Protein AF-A0A524DYJ9-F1 (afdb_monomer)

Structure (mmCIF, N/CA/C/O backbone):
data_AF-A0A524DYJ9-F1
#
_entry.id   AF-A0A524DYJ9-F1
#
loop_
_atom_site.group_PDB
_atom_site.id
_atom_site.type_symbol
_atom_site.label_atom_id
_atom_site.label_alt_id
_atom_site.label_comp_id
_atom_site.label_asym_id
_atom_site.label_entity_id
_atom_site.label_seq_id
_atom_site.pdbx_PDB_ins_code
_atom_site.Cartn_x
_atom_site.Cartn_y
_atom_site.Cartn_z
_atom_site.occupancy
_atom_site.B_iso_or_equiv
_atom_site.auth_seq_id
_atom_site.auth_comp_id
_atom_site.auth_asym_id
_atom_site.auth_atom_id
_atom_site.pdbx_PDB_model_num
ATOM 1 N N . MET A 1 1 ? 5.349 26.785 34.009 1.00 36.75 1 MET A N 1
ATOM 2 C CA . MET A 1 1 ? 4.145 27.050 33.193 1.00 36.75 1 MET A CA 1
ATOM 3 C C . MET A 1 1 ? 4.547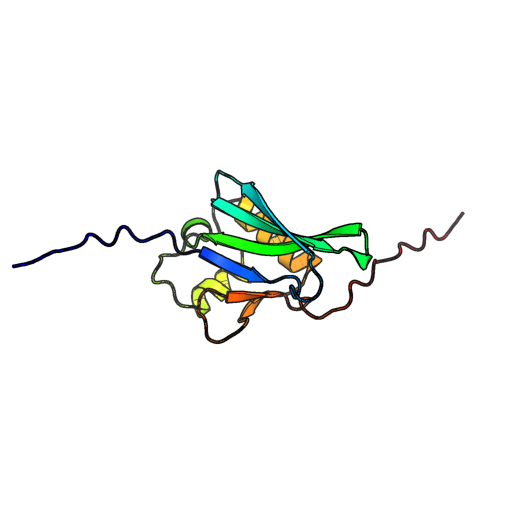 26.738 31.761 1.00 36.75 1 MET A C 1
ATOM 5 O O . MET A 1 1 ? 5.459 27.377 31.281 1.00 36.75 1 MET A O 1
ATOM 9 N N . SER A 1 2 ? 4.257 25.538 31.263 1.00 44.62 2 SER A N 1
ATOM 10 C CA . SER A 1 2 ? 3.029 25.176 30.532 1.00 44.62 2 SER A CA 1
ATOM 11 C C . SER A 1 2 ? 2.967 25.793 29.135 1.00 44.62 2 SER A C 1
ATOM 13 O O . SER A 1 2 ? 2.152 26.674 28.895 1.00 44.62 2 SER A O 1
ATOM 15 N N . GLU A 1 3 ? 3.747 25.250 28.204 1.00 44.62 3 GLU A N 1
ATOM 16 C CA . GLU A 1 3 ? 3.400 25.272 26.783 1.00 44.62 3 GLU A CA 1
ATOM 17 C C . GLU A 1 3 ? 2.832 23.895 26.433 1.00 44.62 3 GLU A C 1
ATOM 19 O O . GLU A 1 3 ? 3.538 22.927 26.162 1.00 44.62 3 GLU A O 1
ATOM 24 N N . LYS A 1 4 ? 1.503 23.787 26.552 1.00 44.25 4 LYS A N 1
ATOM 25 C CA . LYS A 1 4 ? 0.731 22.737 25.891 1.00 44.25 4 LYS A CA 1
ATOM 26 C C . LYS A 1 4 ? 0.713 23.093 24.409 1.00 44.25 4 LYS A C 1
ATOM 28 O O . LYS A 1 4 ? -0.226 23.740 23.948 1.00 44.25 4 LYS A O 1
ATOM 33 N N . GLU A 1 5 ? 1.743 22.684 23.681 1.00 44.53 5 GLU A N 1
ATOM 34 C CA . GLU A 1 5 ? 1.626 22.552 22.236 1.00 44.53 5 GLU A CA 1
ATOM 35 C C . GLU A 1 5 ? 0.526 21.516 21.994 1.00 44.53 5 GLU A C 1
ATOM 37 O O . GLU A 1 5 ? 0.630 20.340 22.358 1.00 44.53 5 GLU A O 1
ATOM 42 N N . LYS A 1 6 ? -0.613 21.999 21.496 1.00 39.53 6 LYS A N 1
ATOM 43 C CA . LYS A 1 6 ? -1.643 21.146 20.925 1.00 39.53 6 LYS A CA 1
ATOM 44 C C . LYS A 1 6 ? -0.938 20.345 19.835 1.00 39.53 6 LYS A C 1
ATOM 46 O O . LYS A 1 6 ? -0.608 20.906 18.799 1.00 39.53 6 LYS A O 1
ATOM 51 N N . ASN A 1 7 ? -0.695 19.060 20.092 1.00 40.31 7 ASN A N 1
ATOM 52 C CA . ASN A 1 7 ? -0.431 18.079 19.050 1.00 40.31 7 ASN A CA 1
ATOM 53 C C . ASN A 1 7 ? -1.668 18.080 18.139 1.00 40.31 7 ASN A C 1
ATOM 55 O O . ASN A 1 7 ? -2.604 17.311 18.353 1.00 40.31 7 ASN A O 1
ATOM 59 N N . GLU A 1 8 ? -1.723 19.003 17.178 1.00 43.78 8 GLU A N 1
ATOM 60 C CA . GLU A 1 8 ? -2.457 18.783 15.941 1.00 43.78 8 GLU A CA 1
ATOM 61 C C . GLU A 1 8 ? -1.805 17.548 15.347 1.00 43.78 8 GLU A C 1
ATOM 63 O O . GLU A 1 8 ? -0.689 17.605 14.840 1.00 43.78 8 GLU A O 1
ATOM 68 N N . ALA A 1 9 ? -2.438 16.402 15.584 1.00 49.88 9 ALA A N 1
ATOM 69 C CA . ALA A 1 9 ? -1.940 15.123 15.142 1.00 49.88 9 ALA A CA 1
ATOM 70 C C . ALA A 1 9 ? -1.784 15.200 13.624 1.00 49.88 9 ALA A C 1
ATOM 72 O O . ALA A 1 9 ? -2.769 15.251 12.880 1.00 49.88 9 ALA A O 1
ATOM 73 N N . GLU A 1 10 ? -0.536 15.329 13.172 1.00 54.88 10 GLU A N 1
ATOM 74 C CA . GLU A 1 10 ? -0.234 15.276 11.756 1.00 54.88 10 GLU A CA 1
ATOM 75 C C . GLU A 1 10 ? -0.822 13.966 11.236 1.00 54.88 10 GLU A C 1
ATOM 77 O O . GLU A 1 10 ? -0.538 12.914 11.817 1.00 54.88 10 GLU A O 1
ATOM 82 N N . PRO A 1 11 ? -1.660 14.004 10.185 1.00 62.62 11 PRO A N 1
ATOM 83 C CA . PRO A 1 11 ? -2.396 12.832 9.756 1.00 62.62 11 PRO A CA 1
ATOM 84 C C . PRO A 1 11 ? -1.412 11.703 9.498 1.00 62.62 11 PRO A C 1
ATOM 86 O O . PRO A 1 11 ? -0.564 11.780 8.610 1.00 62.62 11 PRO A O 1
ATOM 89 N N . THR A 1 12 ? -1.501 10.652 10.305 1.00 75.12 12 THR A N 1
ATOM 90 C CA . THR A 1 12 ? -0.522 9.576 10.227 1.00 75.12 12 THR A CA 1
ATOM 91 C C . THR A 1 12 ? -0.708 8.817 8.906 1.00 75.12 12 THR A C 1
ATOM 93 O O . THR A 1 12 ? -1.766 8.231 8.651 1.00 75.12 12 THR A O 1
ATOM 96 N N . TYR A 1 13 ? 0.316 8.815 8.044 1.00 80.69 13 TYR A N 1
ATOM 97 C CA . TYR A 1 13 ? 0.283 8.132 6.746 1.00 80.69 13 TYR A CA 1
ATOM 98 C C . TYR A 1 13 ? 0.985 6.780 6.794 1.00 80.69 13 TYR A C 1
ATOM 100 O O . TYR A 1 13 ? 2.134 6.656 7.210 1.00 80.69 13 TYR A O 1
ATOM 108 N N . ILE A 1 14 ? 0.316 5.767 6.260 1.00 84.62 14 ILE A N 1
ATOM 109 C CA . ILE A 1 14 ? 0.883 4.451 6.005 1.00 84.62 14 ILE A CA 1
ATOM 110 C C . ILE A 1 14 ? 1.451 4.421 4.593 1.00 84.62 14 ILE A C 1
ATOM 112 O O . ILE A 1 14 ? 0.753 4.741 3.632 1.00 84.62 14 ILE A O 1
ATOM 116 N N . THR A 1 15 ? 2.694 3.970 4.454 1.00 85.69 15 THR A N 1
ATOM 117 C CA . THR A 1 15 ? 3.353 3.813 3.158 1.00 85.69 15 THR A CA 1
ATOM 118 C C . THR A 1 15 ? 3.442 2.341 2.774 1.00 85.69 15 THR A C 1
ATOM 120 O O . THR A 1 15 ? 4.116 1.546 3.427 1.00 85.69 15 THR A O 1
ATOM 123 N N . ILE A 1 16 ? 2.796 1.980 1.667 1.00 85.19 16 ILE A N 1
ATOM 124 C CA . ILE A 1 16 ? 2.832 0.642 1.077 1.00 85.19 16 ILE A CA 1
ATOM 125 C C . ILE A 1 16 ? 3.774 0.663 -0.123 1.00 85.19 16 ILE A C 1
ATOM 127 O O . ILE A 1 16 ? 3.458 1.227 -1.169 1.00 85.19 16 ILE A O 1
ATOM 131 N N . PHE A 1 17 ? 4.931 0.028 0.015 1.00 82.31 17 PHE A N 1
ATOM 132 C CA . PHE A 1 17 ? 5.945 -0.107 -1.020 1.00 82.31 17 PHE A CA 1
ATOM 133 C C . PHE A 1 17 ? 5.623 -1.261 -1.979 1.00 82.31 17 PHE A C 1
ATOM 135 O O . PHE A 1 17 ? 5.354 -2.397 -1.580 1.00 82.31 17 PHE A O 1
ATOM 142 N N . ILE A 1 18 ? 5.696 -0.968 -3.272 1.00 76.31 18 ILE A N 1
ATOM 143 C CA . ILE A 1 18 ? 5.394 -1.899 -4.363 1.00 76.31 18 ILE A CA 1
ATOM 144 C C . ILE A 1 18 ? 6.637 -2.234 -5.167 1.00 76.31 18 ILE A C 1
ATOM 146 O O . ILE A 1 18 ? 6.839 -3.395 -5.502 1.00 76.31 18 ILE A O 1
ATOM 150 N N . HIS A 1 19 ? 7.489 -1.251 -5.445 1.00 70.62 19 HIS A N 1
ATOM 151 C CA . HIS A 1 19 ? 8.724 -1.467 -6.191 1.00 70.62 19 HIS A CA 1
ATOM 152 C C . HIS A 1 19 ? 9.920 -0.861 -5.465 1.00 70.62 19 HIS A C 1
ATOM 154 O O . HIS A 1 19 ? 9.818 0.185 -4.823 1.00 70.62 19 HIS A O 1
ATOM 160 N N . GLU A 1 20 ? 11.065 -1.538 -5.561 1.00 65.31 20 GLU A N 1
ATOM 161 C CA . GLU A 1 20 ? 12.315 -1.053 -4.986 1.00 65.31 20 GLU A CA 1
ATOM 162 C C . GLU A 1 20 ? 12.796 0.169 -5.798 1.00 65.31 20 GLU A C 1
ATOM 164 O O . GLU A 1 20 ? 12.899 0.083 -7.025 1.00 65.31 20 GLU A O 1
ATOM 169 N N . PRO A 1 21 ? 13.104 1.315 -5.163 1.00 58.78 21 PRO A N 1
ATOM 170 C CA . PRO A 1 21 ? 13.396 2.567 -5.870 1.00 58.78 21 PRO A CA 1
ATOM 171 C C . PRO A 1 21 ? 14.747 2.590 -6.608 1.00 58.78 21 PRO A C 1
ATOM 173 O O . PRO A 1 21 ? 15.084 3.590 -7.235 1.00 58.78 21 PRO A O 1
ATOM 176 N N . LYS A 1 22 ? 15.521 1.495 -6.577 1.00 55.91 22 LYS A N 1
ATOM 177 C CA . LYS A 1 22 ? 16.931 1.422 -7.004 1.00 55.91 22 LYS A CA 1
AT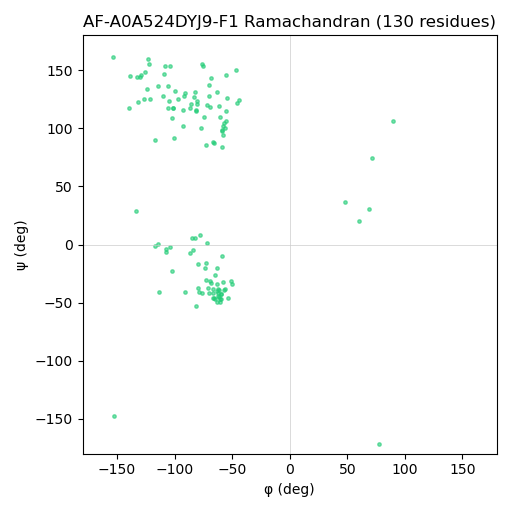OM 178 C C . LYS A 1 22 ? 17.240 1.802 -8.463 1.00 55.91 22 LYS A C 1
ATOM 180 O O . LYS A 1 22 ? 18.416 1.905 -8.789 1.00 55.91 22 LYS A O 1
ATOM 185 N N . GLN A 1 23 ? 16.256 1.981 -9.347 1.00 56.00 23 GLN A N 1
ATOM 186 C CA . GLN A 1 23 ? 16.489 2.290 -10.774 1.00 56.00 23 GLN A CA 1
ATOM 187 C C . GLN A 1 23 ? 15.619 3.437 -11.314 1.00 56.00 23 GLN A C 1
ATOM 189 O O . GLN A 1 23 ? 15.271 3.467 -12.496 1.00 56.00 23 GLN A O 1
ATOM 194 N N . MET A 1 24 ? 15.235 4.384 -10.456 1.00 62.41 24 MET A N 1
ATOM 195 C CA . MET A 1 24 ? 14.328 5.473 -10.832 1.00 62.41 24 MET A CA 1
ATOM 196 C C . MET A 1 24 ? 15.105 6.777 -10.968 1.00 62.41 24 MET A C 1
ATOM 198 O O . MET A 1 24 ? 15.975 7.072 -10.157 1.00 62.41 24 MET A O 1
ATOM 202 N N . SER A 1 25 ? 14.818 7.546 -12.013 1.00 61.75 25 SER A N 1
ATOM 203 C CA . SER A 1 25 ? 15.488 8.838 -12.232 1.00 61.75 25 SER A CA 1
ATOM 204 C C . SER A 1 25 ? 14.658 10.042 -11.844 1.00 61.75 25 SER A C 1
ATOM 206 O O . SER A 1 25 ? 15.218 11.092 -11.566 1.00 61.75 25 SER A O 1
ATOM 208 N N . GLU A 1 26 ? 13.340 9.885 -11.816 1.00 75.19 26 GLU A N 1
ATOM 209 C CA . GLU A 1 26 ? 12.406 10.929 -11.419 1.00 75.19 26 GLU A CA 1
ATOM 210 C C . GLU A 1 26 ? 11.318 10.296 -10.565 1.00 75.19 26 GLU A C 1
ATOM 212 O O . GLU A 1 26 ? 10.924 9.155 -10.815 1.00 75.19 26 GLU A O 1
ATOM 217 N N . THR A 1 27 ? 10.826 11.033 -9.572 1.00 73.69 27 THR A N 1
ATOM 218 C CA . THR A 1 27 ? 9.712 10.610 -8.719 1.00 73.69 27 THR A CA 1
ATOM 219 C C . THR A 1 27 ? 8.619 11.665 -8.781 1.00 73.69 27 THR A C 1
ATOM 221 O O . THR A 1 27 ? 8.892 12.857 -8.692 1.00 73.69 27 THR A O 1
ATOM 224 N N . LYS A 1 28 ? 7.371 11.231 -8.950 1.00 78.25 28 LYS A N 1
ATOM 225 C CA . LYS A 1 28 ? 6.191 12.086 -9.030 1.00 78.25 28 LYS A CA 1
ATOM 226 C C . LYS A 1 28 ? 5.093 11.569 -8.113 1.00 78.25 28 LYS A C 1
ATOM 228 O O . LYS A 1 28 ? 4.586 10.455 -8.289 1.00 78.25 28 LYS A O 1
ATOM 233 N N . ASN A 1 29 ? 4.657 12.428 -7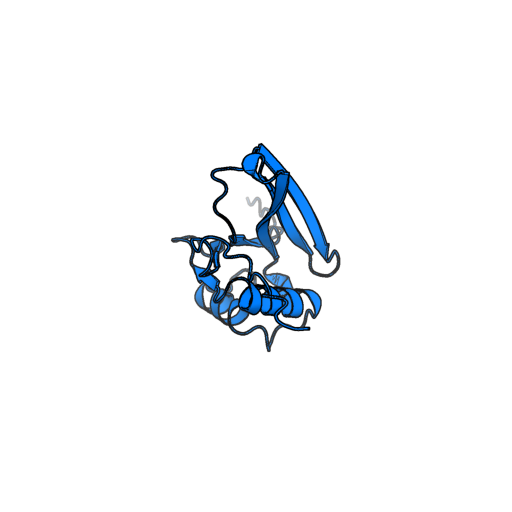.203 1.00 76.69 29 ASN A N 1
ATOM 234 C CA . ASN A 1 29 ? 3.509 12.176 -6.343 1.00 76.69 29 ASN A CA 1
ATOM 235 C C . ASN A 1 29 ? 2.233 12.541 -7.103 1.00 76.69 29 ASN A C 1
ATOM 237 O O . ASN A 1 29 ? 2.112 13.631 -7.654 1.00 76.69 29 ASN A O 1
ATOM 241 N N . ASN A 1 30 ? 1.287 11.611 -7.178 1.00 76.12 30 ASN A N 1
ATOM 242 C CA . ASN A 1 30 ? -0.014 11.833 -7.794 1.00 76.12 30 ASN A CA 1
ATOM 243 C C . ASN A 1 30 ? -1.101 11.568 -6.763 1.00 76.12 30 ASN A C 1
ATOM 245 O O . ASN A 1 30 ? -1.166 10.475 -6.207 1.00 76.12 30 ASN A O 1
ATOM 249 N N . ILE A 1 31 ? -1.981 12.537 -6.550 1.00 73.81 31 ILE A N 1
ATOM 250 C CA . ILE A 1 31 ? -3.158 12.347 -5.704 1.00 73.81 31 ILE A CA 1
ATOM 251 C C . ILE A 1 31 ? -4.130 11.445 -6.470 1.00 73.81 31 ILE A C 1
ATOM 253 O O . ILE A 1 31 ? -4.524 11.770 -7.588 1.00 73.81 31 ILE A O 1
ATOM 257 N N . VAL A 1 32 ? -4.462 10.284 -5.900 1.00 71.00 32 VAL A N 1
ATOM 258 C CA . VAL A 1 32 ? -5.379 9.310 -6.520 1.00 71.00 32 VAL A CA 1
ATOM 259 C C . VAL A 1 32 ? -6.809 9.576 -6.092 1.00 71.00 32 VAL A C 1
ATOM 261 O O . VAL A 1 32 ? -7.711 9.512 -6.917 1.00 71.00 32 VAL A O 1
ATOM 264 N N . SER A 1 33 ? -7.007 9.900 -4.816 1.00 68.69 33 SER A N 1
ATOM 265 C CA . SER A 1 33 ? -8.307 10.297 -4.289 1.00 68.69 33 SER A CA 1
ATOM 266 C C . SER A 1 33 ? -8.118 11.451 -3.319 1.00 68.69 33 SER A C 1
ATOM 268 O O . SER A 1 33 ? -7.449 11.294 -2.296 1.00 68.69 33 SER A O 1
ATOM 270 N N . ARG A 1 34 ? -8.708 12.610 -3.641 1.00 64.31 34 ARG A N 1
ATOM 271 C CA . ARG A 1 34 ? -8.786 13.747 -2.710 1.00 64.31 34 ARG A CA 1
ATOM 272 C C . ARG A 1 34 ? -9.676 13.416 -1.513 1.00 64.31 34 ARG A C 1
ATOM 274 O O . ARG A 1 34 ? -9.316 13.764 -0.399 1.00 64.31 34 ARG A O 1
ATOM 281 N N . SER A 1 35 ? -10.770 12.690 -1.739 1.00 66.44 35 SER A N 1
ATOM 282 C CA . SER A 1 35 ? -11.742 12.294 -0.709 1.00 66.44 35 SER A CA 1
ATOM 283 C C . SER A 1 35 ? -11.159 11.343 0.339 1.00 66.44 35 SER A C 1
ATOM 285 O O . SER A 1 35 ? -11.631 11.299 1.468 1.00 66.44 35 SER A O 1
ATOM 287 N N . SER A 1 36 ? -10.134 10.575 -0.033 1.00 65.50 36 SER A N 1
ATOM 288 C CA . SER A 1 36 ? -9.512 9.557 0.826 1.00 65.50 36 SER A CA 1
ATOM 289 C C . SER A 1 36 ? -8.068 9.900 1.195 1.00 65.50 36 SER A C 1
ATOM 291 O O . SER A 1 36 ? -7.404 9.105 1.858 1.00 65.50 36 SER A O 1
ATOM 293 N N . GLY A 1 37 ? -7.549 11.042 0.731 1.00 73.06 37 GLY A N 1
ATOM 294 C CA . GLY A 1 37 ? -6.167 11.473 0.965 1.00 73.06 37 GLY A CA 1
ATOM 295 C C . GLY A 1 37 ? -5.101 10.510 0.429 1.00 73.06 37 GLY A C 1
ATOM 296 O O . GLY A 1 37 ? -3.966 10.532 0.895 1.00 73.06 37 GLY A O 1
ATOM 297 N N . ILE A 1 38 ? -5.446 9.633 -0.521 1.00 81.25 38 ILE A N 1
ATOM 298 C CA . ILE A 1 38 ? -4.525 8.607 -1.025 1.00 81.25 38 ILE A CA 1
ATOM 299 C C . ILE A 1 38 ? -3.582 9.233 -2.045 1.00 81.25 38 ILE A C 1
ATOM 301 O O . ILE A 1 38 ? -4.012 9.737 -3.091 1.00 81.25 38 ILE A O 1
ATOM 305 N N . VAL A 1 39 ? -2.284 9.109 -1.787 1.00 82.62 39 VAL A N 1
ATOM 306 C CA . VAL A 1 39 ? -1.223 9.581 -2.675 1.00 82.62 39 VAL A CA 1
ATOM 307 C C . VAL A 1 39 ? -0.501 8.386 -3.281 1.00 82.62 39 VAL A C 1
ATOM 309 O O . VAL A 1 39 ? -0.044 7.483 -2.591 1.00 82.62 39 VAL A O 1
ATOM 312 N N . ARG A 1 40 ? -0.376 8.370 -4.604 1.00 84.62 40 ARG A N 1
ATOM 313 C CA . ARG A 1 40 ? 0.413 7.390 -5.350 1.00 84.62 40 ARG A CA 1
ATOM 314 C C . ARG A 1 40 ? 1.734 8.007 -5.751 1.00 84.62 40 ARG A C 1
ATOM 316 O O . ARG A 1 40 ? 1.777 8.921 -6.576 1.00 84.62 40 ARG A O 1
ATOM 323 N N . VAL A 1 41 ? 2.809 7.439 -5.242 1.00 82.44 41 VAL A N 1
ATOM 324 C CA . VAL A 1 41 ? 4.169 7.783 -5.630 1.00 82.44 41 VAL A CA 1
ATOM 325 C C . VAL A 1 41 ? 4.531 6.947 -6.850 1.00 82.44 41 VAL A C 1
ATOM 327 O O . VAL A 1 41 ? 4.541 5.713 -6.812 1.00 82.44 41 VAL A O 1
ATOM 330 N N . ARG A 1 42 ? 4.794 7.611 -7.973 1.00 80.88 42 ARG A N 1
ATOM 331 C CA . ARG A 1 42 ? 5.299 6.974 -9.192 1.00 80.88 42 ARG A CA 1
ATOM 332 C C . ARG A 1 42 ? 6.742 7.375 -9.401 1.00 80.88 42 ARG A C 1
ATOM 334 O O . ARG A 1 42 ? 7.094 8.507 -9.104 1.00 80.88 42 ARG A O 1
ATOM 341 N N . GLY A 1 43 ? 7.551 6.491 -9.957 1.00 80.75 43 GLY A N 1
ATOM 342 C CA . GLY A 1 43 ? 8.870 6.861 -10.435 1.00 80.75 43 GLY A CA 1
ATOM 343 C C . GLY A 1 43 ? 9.068 6.460 -11.888 1.00 80.75 43 GLY A C 1
ATOM 344 O O . GLY A 1 43 ? 8.474 5.496 -12.381 1.00 80.75 43 GLY A O 1
ATOM 345 N N . PHE A 1 44 ? 9.862 7.255 -12.591 1.00 78.75 44 PHE A N 1
ATOM 346 C CA . PHE A 1 44 ? 10.181 7.032 -13.988 1.00 78.75 44 PHE A CA 1
ATOM 347 C C . PHE A 1 44 ? 11.359 6.068 -14.112 1.00 78.75 44 PHE A C 1
ATOM 349 O O . PHE A 1 44 ? 12.465 6.332 -13.623 1.00 78.75 44 PHE A O 1
ATOM 356 N N . HIS A 1 45 ? 11.115 4.950 -14.792 1.00 73.12 45 HIS A N 1
ATOM 357 C CA . HIS A 1 45 ? 12.114 3.927 -15.047 1.00 73.12 45 HIS A CA 1
ATOM 358 C C . HIS A 1 45 ? 12.797 4.197 -16.391 1.00 73.12 45 HIS A C 1
ATOM 360 O O . HIS A 1 45 ? 12.246 3.883 -17.447 1.00 73.12 45 HIS A O 1
ATOM 366 N N . LYS A 1 46 ? 14.014 4.762 -16.371 1.00 70.25 46 LYS A N 1
ATOM 367 C CA . LYS A 1 46 ? 14.740 5.150 -17.600 1.00 70.25 46 LYS A CA 1
ATOM 368 C C . LYS A 1 46 ? 14.939 3.991 -18.576 1.00 70.25 46 LYS A C 1
ATOM 370 O O . LYS A 1 46 ? 14.831 4.188 -19.782 1.00 70.25 46 LYS A O 1
ATOM 375 N N . LYS A 1 47 ? 15.204 2.787 -18.061 1.00 71.12 47 LYS A N 1
ATOM 376 C CA . LYS A 1 47 ? 15.496 1.603 -18.883 1.00 71.12 47 LYS A CA 1
ATOM 377 C C . LYS A 1 47 ? 14.281 1.107 -19.672 1.00 71.12 47 LYS A C 1
ATOM 379 O O . LYS A 1 47 ? 14.444 0.619 -20.781 1.00 71.12 47 LYS A O 1
ATOM 384 N N . GLU A 1 48 ? 13.082 1.248 -19.112 1.00 70.50 48 GLU A N 1
ATOM 385 C CA . GLU A 1 48 ? 11.827 0.808 -19.749 1.00 70.50 48 GLU A CA 1
ATOM 386 C C . GLU A 1 48 ? 11.017 1.981 -20.324 1.00 70.50 48 GLU A C 1
ATOM 388 O O . GLU A 1 48 ? 9.973 1.769 -20.931 1.00 70.50 48 GLU A O 1
ATOM 393 N N . LYS A 1 49 ? 11.498 3.223 -20.146 1.00 74.12 49 LYS A N 1
ATOM 394 C CA . LYS A 1 49 ? 10.812 4.475 -20.512 1.00 74.12 49 LYS A CA 1
ATOM 395 C C . LYS A 1 49 ? 9.354 4.520 -20.030 1.00 74.12 49 LYS A C 1
ATOM 397 O O . LYS A 1 49 ? 8.479 5.058 -20.703 1.00 74.12 49 LYS A O 1
ATOM 402 N N . SER A 1 50 ? 9.088 3.962 -18.851 1.00 75.00 50 SER A N 1
ATOM 403 C CA . SER A 1 50 ? 7.738 3.803 -18.310 1.00 75.00 50 SER A CA 1
ATOM 404 C C . SER A 1 50 ? 7.627 4.336 -16.884 1.00 75.00 50 SER A C 1
ATOM 406 O O . SER A 1 50 ? 8.554 4.212 -16.080 1.00 75.00 50 SER A O 1
ATOM 408 N N . TRP A 1 51 ? 6.459 4.884 -16.544 1.00 76.31 51 TRP A N 1
ATOM 409 C CA . TRP A 1 51 ? 6.129 5.291 -15.178 1.00 76.31 51 TRP A CA 1
ATOM 410 C C . TRP A 1 51 ? 5.670 4.086 -14.360 1.00 76.31 51 TRP A C 1
ATOM 412 O O . TRP A 1 51 ? 4.610 3.515 -14.617 1.00 76.31 51 TRP A O 1
ATOM 422 N N . LEU A 1 52 ? 6.447 3.733 -13.342 1.00 75.06 52 LEU A N 1
ATOM 423 C CA . LEU A 1 52 ? 6.148 2.642 -12.423 1.00 75.06 52 LEU A CA 1
ATOM 4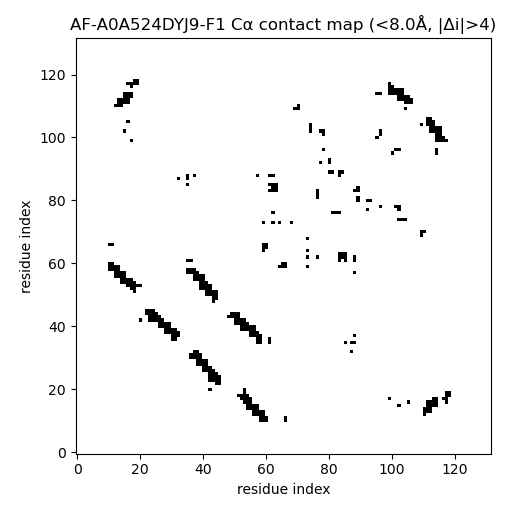24 C C . LEU A 1 52 ? 5.642 3.188 -11.094 1.00 75.06 52 LEU A C 1
ATOM 426 O O . LEU A 1 52 ? 5.930 4.317 -10.710 1.00 75.06 52 LEU A O 1
ATOM 430 N N . THR A 1 53 ? 4.850 2.394 -10.379 1.00 80.62 53 THR A N 1
ATOM 431 C CA . THR A 1 53 ? 4.336 2.800 -9.063 1.00 80.62 53 THR A CA 1
ATOM 432 C C . THR A 1 53 ? 5.249 2.306 -7.969 1.00 80.62 53 THR A C 1
ATOM 434 O O . THR A 1 53 ? 5.398 1.106 -7.790 1.00 80.62 53 THR A O 1
ATOM 437 N N . LEU A 1 54 ? 5.859 3.238 -7.252 1.00 80.06 54 LEU A N 1
ATOM 438 C CA . LEU A 1 54 ? 6.814 2.938 -6.197 1.00 80.06 54 LEU A CA 1
ATOM 439 C C . LEU A 1 54 ? 6.106 2.579 -4.905 1.00 80.06 54 LEU A C 1
ATOM 441 O O . LEU A 1 54 ? 6.366 1.524 -4.326 1.00 80.06 54 LEU A O 1
ATOM 445 N N . SER A 1 55 ? 5.199 3.446 -4.475 1.00 83.50 55 SER A N 1
ATOM 446 C CA . SER A 1 55 ? 4.464 3.277 -3.234 1.00 83.50 55 SER A CA 1
ATOM 447 C C . SER A 1 55 ? 3.117 3.985 -3.278 1.00 83.50 55 SER A C 1
ATOM 449 O O . SER A 1 55 ? 2.869 4.864 -4.108 1.00 83.50 55 SER A O 1
ATOM 451 N N . TYR A 1 56 ? 2.235 3.581 -2.373 1.00 85.06 56 TYR A N 1
ATOM 452 C CA . TYR A 1 56 ? 1.026 4.321 -2.040 1.00 85.06 56 TYR A CA 1
ATOM 453 C C . TYR A 1 56 ? 1.123 4.797 -0.600 1.00 85.06 56 TYR A C 1
ATOM 455 O O . TYR A 1 56 ? 1.518 4.031 0.273 1.00 85.06 56 TYR A O 1
ATOM 463 N N . MET A 1 57 ? 0.749 6.047 -0.370 1.00 85.06 57 MET A N 1
ATOM 464 C CA . MET A 1 57 ? 0.570 6.624 0.951 1.00 85.06 57 MET A CA 1
ATOM 465 C C . MET A 1 57 ? -0.927 6.725 1.213 1.00 85.06 57 MET A C 1
ATOM 467 O O . MET A 1 57 ? -1.667 7.305 0.413 1.00 85.06 57 MET A O 1
ATOM 471 N N . ILE A 1 58 ? -1.374 6.113 2.302 1.00 85.56 58 ILE A N 1
ATOM 472 C CA . ILE A 1 58 ? -2.778 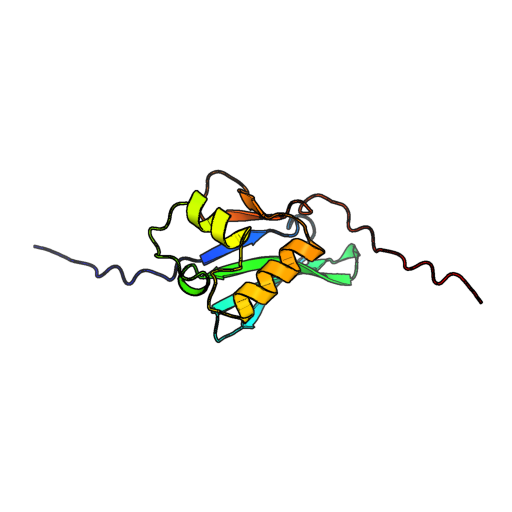6.041 2.698 1.00 85.56 58 ILE A CA 1
ATOM 473 C C . ILE A 1 58 ? -2.873 6.563 4.132 1.00 85.56 58 ILE A C 1
ATOM 475 O O . ILE A 1 58 ? -2.162 6.046 4.993 1.00 85.56 58 ILE A O 1
ATOM 479 N N . PRO A 1 59 ? -3.720 7.561 4.423 1.00 84.31 59 PRO A N 1
ATOM 480 C CA . PRO A 1 59 ? -3.892 8.034 5.791 1.00 84.31 59 PRO A CA 1
ATOM 481 C C . PRO A 1 59 ? -4.591 6.973 6.650 1.00 84.31 59 PRO A C 1
ATOM 483 O O . PRO A 1 59 ? -5.508 6.293 6.181 1.00 84.31 59 PRO A O 1
ATOM 486 N N . ILE A 1 60 ? -4.193 6.855 7.920 1.00 82.44 60 ILE A N 1
ATOM 487 C CA . ILE A 1 60 ? -4.797 5.915 8.882 1.00 82.44 60 ILE A CA 1
ATOM 488 C C . ILE A 1 60 ? -6.306 6.154 9.016 1.00 82.44 60 ILE A C 1
ATOM 490 O O . ILE A 1 60 ? -7.087 5.200 9.021 1.00 82.44 60 ILE A O 1
ATOM 494 N N . SER A 1 61 ? -6.737 7.416 9.004 1.00 80.56 61 SER A N 1
ATOM 495 C CA . SER A 1 61 ? -8.153 7.791 9.069 1.00 80.56 61 SER A CA 1
ATOM 496 C C . SER A 1 61 ? -8.977 7.184 7.927 1.00 80.56 61 SER A C 1
ATOM 498 O O . SER A 1 61 ? -10.133 6.812 8.119 1.00 80.56 61 SER A O 1
ATOM 500 N N . SER A 1 62 ? -8.378 6.990 6.745 1.00 80.81 62 SER A N 1
ATOM 501 C CA . SER A 1 62 ? -9.049 6.365 5.596 1.00 80.81 62 SER A CA 1
ATOM 502 C C . SER A 1 62 ? -9.266 4.860 5.747 1.00 80.81 62 SER A C 1
ATOM 504 O O . SER A 1 62 ? -10.068 4.290 5.005 1.00 80.81 62 SER A O 1
ATOM 506 N N . LEU A 1 63 ? -8.576 4.215 6.691 1.00 78.62 63 LEU A N 1
ATOM 507 C CA . LEU A 1 63 ? -8.801 2.819 7.077 1.00 78.62 63 LEU A CA 1
ATOM 508 C C . LEU A 1 63 ? -9.894 2.686 8.151 1.00 78.62 63 LEU A C 1
ATOM 510 O O . LEU A 1 63 ? -10.299 1.565 8.464 1.00 78.62 63 LEU A O 1
ATOM 514 N N . GLY A 1 64 ? -10.381 3.807 8.698 1.00 77.69 64 GLY A N 1
ATOM 515 C CA . GLY A 1 64 ? -11.298 3.820 9.837 1.00 77.69 64 GLY A CA 1
ATOM 516 C C . GLY A 1 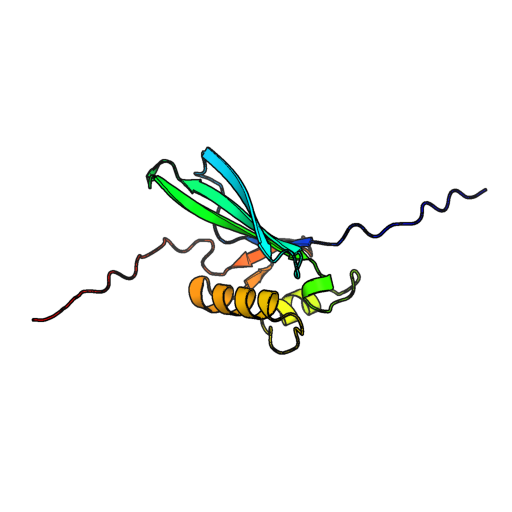64 ? -10.634 3.349 11.133 1.00 77.69 64 GLY A C 1
ATOM 517 O O . GLY A 1 64 ? -11.289 2.714 11.955 1.00 77.69 64 GLY A O 1
ATOM 518 N N . LEU A 1 65 ? -9.328 3.588 11.271 1.00 81.56 65 LEU A N 1
ATOM 519 C CA . LEU A 1 65 ? -8.549 3.298 12.471 1.00 81.56 65 LEU A CA 1
ATOM 520 C C . LEU A 1 65 ? -8.178 4.603 13.181 1.00 81.56 65 LEU A C 1
ATOM 522 O O . LEU A 1 65 ? -8.064 5.650 12.545 1.00 81.56 65 LEU A O 1
ATOM 526 N N . GLU A 1 66 ? -7.964 4.521 14.491 1.00 79.69 66 GLU A N 1
ATOM 527 C CA . GLU A 1 66 ? -7.385 5.618 15.265 1.00 79.69 66 GLU A CA 1
ATOM 528 C C . GLU A 1 66 ? -5.873 5.717 15.034 1.00 79.69 66 GLU A C 1
ATOM 530 O O . GLU A 1 66 ? -5.204 4.729 14.724 1.00 79.69 66 GLU A O 1
ATOM 535 N N . GLU A 1 67 ? -5.299 6.898 15.241 1.00 72.69 67 GLU A N 1
ATOM 536 C CA . GLU A 1 67 ? -3.858 7.140 15.064 1.00 72.69 67 GLU A CA 1
ATOM 537 C C . GLU A 1 67 ? -2.990 6.322 16.035 1.00 72.69 67 GLU A C 1
ATOM 539 O O . GLU A 1 67 ? -1.835 6.002 15.749 1.00 72.69 67 GLU A O 1
ATOM 544 N N . SER A 1 68 ? -3.579 5.858 17.138 1.00 74.12 68 SER A N 1
ATOM 545 C CA . SER A 1 68 ? -2.962 4.945 18.107 1.00 74.12 68 SER A CA 1
ATOM 546 C C . SER A 1 68 ? -3.055 3.457 17.729 1.00 74.12 68 SER A C 1
ATOM 548 O O . SER A 1 68 ? -2.457 2.631 18.410 1.00 74.12 68 SER A O 1
ATOM 550 N N . ALA A 1 69 ? -3.746 3.089 16.640 1.00 76.19 69 ALA A N 1
ATOM 551 C CA . ALA A 1 69 ? -4.023 1.694 16.274 1.00 76.19 69 ALA A CA 1
ATOM 552 C C . ALA A 1 69 ? -2.771 0.844 16.011 1.00 76.19 69 ALA A C 1
ATOM 554 O O . ALA A 1 69 ? -2.024 1.090 15.063 1.00 76.19 69 ALA A O 1
ATOM 555 N N . ASP A 1 70 ? -2.569 -0.222 16.780 1.00 80.62 70 ASP A N 1
ATOM 556 C CA . ASP A 1 70 ? -1.407 -1.101 16.664 1.00 80.62 70 ASP A CA 1
ATOM 557 C C . ASP A 1 70 ? -1.065 -1.534 15.233 1.00 80.62 70 ASP A C 1
ATOM 559 O O . ASP A 1 70 ? -1.929 -1.776 14.389 1.00 80.62 70 ASP A O 1
ATOM 563 N N . LYS A 1 71 ? 0.227 -1.780 14.986 1.00 81.12 71 LYS A N 1
ATOM 564 C CA . LYS A 1 71 ? 0.723 -2.314 13.702 1.00 81.12 71 LYS A CA 1
ATOM 565 C C . LYS A 1 71 ? -0.036 -3.562 13.228 1.00 81.12 71 LYS A C 1
ATOM 567 O O . LYS A 1 71 ? -0.208 -3.765 12.032 1.00 81.12 71 LYS A O 1
ATOM 572 N N . LYS A 1 72 ? -0.488 -4.406 14.166 1.00 80.62 72 LYS A N 1
ATOM 573 C CA . LYS A 1 72 ? -1.285 -5.605 13.869 1.00 80.62 72 LYS A CA 1
ATOM 574 C C . LYS A 1 72 ? -2.686 -5.243 13.383 1.00 80.62 72 LYS A C 1
ATOM 576 O O . LYS A 1 72 ? -3.145 -5.847 12.426 1.00 80.62 72 LYS A O 1
ATOM 581 N N . GLN A 1 73 ? -3.331 -4.256 14.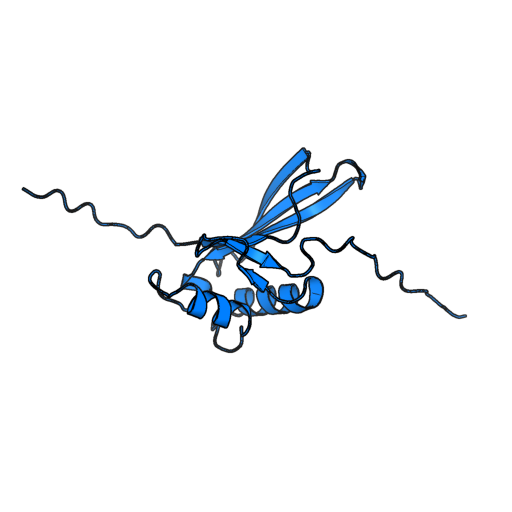005 1.00 82.75 73 GLN A N 1
ATOM 582 C CA . GLN A 1 73 ? -4.650 -3.782 13.584 1.00 82.75 73 GLN A CA 1
ATOM 583 C C . GLN A 1 73 ? -4.588 -3.120 12.208 1.00 82.75 73 GLN A C 1
ATOM 585 O O . GLN A 1 73 ? -5.436 -3.383 11.363 1.00 82.75 73 GLN A O 1
ATOM 590 N N . ILE A 1 74 ? -3.550 -2.318 11.956 1.00 83.69 74 ILE A N 1
ATOM 591 C CA . ILE A 1 74 ? -3.316 -1.725 10.636 1.00 83.69 74 ILE A CA 1
ATOM 592 C C . ILE A 1 74 ? -3.130 -2.824 9.587 1.00 83.69 74 ILE A C 1
ATOM 594 O O . ILE A 1 74 ? -3.791 -2.799 8.551 1.00 83.69 74 ILE A O 1
ATOM 598 N N . LEU A 1 75 ? -2.271 -3.810 9.861 1.00 82.88 75 LEU A N 1
ATOM 599 C CA . LEU A 1 75 ? -2.046 -4.931 8.953 1.00 82.88 75 LEU A CA 1
ATOM 600 C C . LEU A 1 75 ? -3.333 -5.722 8.687 1.00 82.88 75 LEU A C 1
ATOM 602 O O . LEU A 1 75 ? -3.604 -6.053 7.538 1.00 82.88 75 LEU A O 1
ATOM 606 N N . ASP A 1 76 ? -4.135 -5.978 9.720 1.00 84.94 76 ASP A N 1
ATOM 607 C CA . ASP A 1 76 ? -5.416 -6.671 9.588 1.00 84.94 76 ASP A CA 1
ATOM 608 C C . ASP A 1 76 ? -6.365 -5.915 8.650 1.00 84.94 76 ASP A C 1
ATOM 610 O O . ASP A 1 76 ? -6.928 -6.515 7.743 1.00 84.94 76 ASP A O 1
ATOM 614 N N . ARG A 1 77 ? -6.447 -4.581 8.754 1.00 83.75 77 ARG A N 1
ATOM 615 C CA . ARG A 1 77 ? -7.246 -3.756 7.827 1.00 83.75 77 ARG A CA 1
ATOM 616 C C . ARG A 1 77 ? -6.684 -3.700 6.409 1.00 83.75 77 ARG A C 1
ATOM 618 O O . ARG A 1 77 ? -7.450 -3.575 5.456 1.00 83.75 77 ARG A O 1
ATOM 625 N N . LEU A 1 78 ? -5.364 -3.778 6.253 1.00 81.44 78 LEU A N 1
ATOM 626 C CA . LEU A 1 78 ? -4.719 -3.827 4.939 1.00 81.44 78 LEU A CA 1
ATOM 627 C C . LEU A 1 78 ? -4.955 -5.171 4.235 1.00 81.44 78 LEU A C 1
ATOM 629 O O . LEU A 1 78 ? -5.145 -5.185 3.020 1.00 81.44 78 LEU A O 1
ATOM 633 N N . LEU A 1 79 ? -4.953 -6.276 4.986 1.00 80.62 79 LEU A N 1
ATOM 634 C CA . LEU A 1 79 ? -5.217 -7.629 4.481 1.00 80.62 79 LEU A CA 1
ATOM 635 C C . LEU A 1 79 ? -6.714 -7.895 4.300 1.00 80.62 79 LEU A C 1
ATOM 637 O O . LEU A 1 79 ? -7.126 -8.533 3.334 1.00 80.62 79 LEU A O 1
ATOM 641 N N . ASN A 1 80 ? -7.534 -7.369 5.205 1.00 82.25 80 ASN A N 1
ATOM 642 C CA . ASN A 1 80 ? -8.979 -7.471 5.182 1.00 82.25 80 ASN A CA 1
ATOM 643 C C . ASN A 1 80 ? -9.605 -6.076 5.040 1.00 82.25 80 ASN A C 1
ATOM 645 O O . ASN A 1 80 ? -9.927 -5.429 6.039 1.00 82.25 80 ASN A O 1
ATOM 649 N N . PRO A 1 81 ? -9.842 -5.608 3.802 1.00 80.31 81 PRO A N 1
ATOM 650 C CA . PRO A 1 81 ? -10.451 -4.308 3.555 1.00 80.31 81 PRO A CA 1
ATOM 651 C C . PRO A 1 81 ? -11.988 -4.328 3.668 1.00 80.31 81 PRO A C 1
ATOM 653 O O . PRO A 1 81 ? -12.640 -3.322 3.380 1.00 80.31 81 PRO A O 1
ATOM 656 N N . ALA A 1 82 ? -12.609 -5.448 4.072 1.00 77.38 82 ALA A N 1
ATOM 657 C CA . ALA A 1 82 ? -14.059 -5.547 4.258 1.00 77.38 82 ALA A CA 1
ATOM 658 C C . ALA A 1 82 ? -14.657 -4.467 5.188 1.00 77.38 82 ALA A C 1
ATOM 660 O O . ALA A 1 82 ? -15.647 -3.857 4.765 1.00 77.38 82 ALA A O 1
ATOM 661 N N . PRO A 1 83 ? -14.065 -4.168 6.365 1.00 77.88 83 PRO A N 1
ATOM 662 C CA . PRO A 1 83 ? -14.607 -3.219 7.333 1.00 77.88 83 PRO A CA 1
ATOM 663 C C . PRO A 1 83 ? -14.220 -1.753 7.054 1.00 77.88 83 PRO A C 1
ATOM 665 O O . PRO A 1 83 ? -14.512 -0.880 7.867 1.00 77.88 83 PRO A O 1
ATOM 668 N N . ILE A 1 84 ? -13.554 -1.457 5.931 1.00 82.12 84 ILE A N 1
ATOM 669 C CA . ILE A 1 84 ? -13.226 -0.083 5.526 1.00 82.12 84 ILE A CA 1
ATOM 670 C C . ILE A 1 84 ? -14.457 0.561 4.877 1.00 82.12 84 ILE A C 1
ATOM 672 O O . ILE A 1 84 ? -14.947 0.088 3.849 1.00 82.12 84 ILE A O 1
ATOM 676 N N . LEU A 1 85 ? -14.925 1.670 5.455 1.00 77.81 85 LEU A N 1
ATOM 677 C CA . LEU A 1 85 ? -16.071 2.442 4.953 1.00 77.81 85 LEU A CA 1
ATOM 678 C C . LEU A 1 85 ? -15.736 3.235 3.678 1.00 77.81 85 LEU A C 1
ATOM 680 O O . LEU A 1 85 ? -16.596 3.443 2.822 1.00 77.81 85 LEU A O 1
ATOM 684 N N . ASN A 1 86 ? -14.480 3.663 3.529 1.00 81.94 86 ASN A N 1
ATOM 685 C CA . ASN A 1 86 ? -14.033 4.435 2.376 1.00 81.94 86 ASN A CA 1
ATOM 686 C C . ASN A 1 86 ? -13.889 3.538 1.131 1.00 81.94 86 ASN A C 1
ATOM 688 O O . ASN A 1 86 ? -12.983 2.703 1.040 1.00 81.94 86 ASN A O 1
ATOM 692 N N . LYS A 1 87 ? -14.792 3.722 0.158 1.00 82.25 87 LYS A N 1
ATOM 693 C CA . LYS A 1 87 ? -14.864 2.899 -1.060 1.00 82.25 87 LYS A CA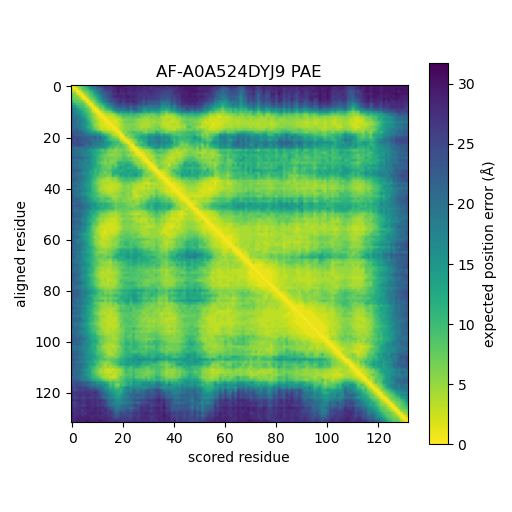 1
ATOM 694 C C . LYS A 1 87 ? -13.591 2.976 -1.904 1.00 82.25 87 LYS A C 1
ATOM 696 O O . LYS A 1 87 ? -13.158 1.946 -2.420 1.00 82.25 87 LYS A O 1
ATOM 701 N N . ASP A 1 88 ? -12.974 4.150 -2.020 1.00 81.62 88 ASP A N 1
ATOM 702 C CA . ASP A 1 88 ? -11.746 4.328 -2.802 1.00 81.62 88 ASP A CA 1
ATOM 703 C C . ASP A 1 88 ? -10.573 3.581 -2.169 1.00 81.62 88 ASP A C 1
ATOM 705 O O . ASP A 1 88 ? -9.873 2.836 -2.856 1.00 81.62 88 ASP A O 1
ATOM 709 N N . THR A 1 89 ? -10.395 3.713 -0.850 1.00 82.56 89 THR A N 1
ATOM 710 C CA . THR A 1 89 ? -9.355 2.998 -0.096 1.00 82.56 89 THR A CA 1
ATOM 711 C C . THR A 1 89 ? -9.541 1.492 -0.212 1.00 82.56 89 THR A C 1
ATOM 713 O O . THR A 1 89 ? -8.598 0.770 -0.533 1.00 82.56 89 THR A O 1
ATOM 716 N N . LYS A 1 90 ? -10.776 1.015 -0.029 1.00 85.50 90 LYS A N 1
ATOM 717 C CA . LYS A 1 90 ? -11.126 -0.401 -0.163 1.00 85.50 90 LYS A CA 1
ATOM 718 C C . LYS A 1 90 ? -10.830 -0.932 -1.567 1.00 85.50 90 LYS A C 1
ATOM 720 O O . LYS A 1 90 ? -10.200 -1.977 -1.708 1.00 85.50 90 LYS A O 1
ATOM 725 N N . SER A 1 91 ? -11.238 -0.202 -2.608 1.00 84.56 91 SER A N 1
ATOM 726 C CA . SER A 1 91 ? -10.977 -0.579 -4.003 1.00 84.56 91 SER A CA 1
ATOM 727 C C . SER A 1 91 ? -9.480 -0.598 -4.319 1.00 84.56 91 SER A C 1
ATOM 729 O O . SER A 1 91 ? -9.005 -1.498 -5.012 1.00 84.56 91 SER A O 1
ATOM 731 N N . LEU A 1 92 ? -8.722 0.369 -3.791 1.00 83.62 92 LEU A N 1
ATOM 732 C CA . LEU A 1 92 ? -7.275 0.436 -3.954 1.00 83.62 92 LEU A CA 1
ATOM 733 C C . LEU A 1 92 ? -6.587 -0.773 -3.313 1.00 83.62 92 LEU A C 1
ATOM 735 O O . LEU A 1 92 ? -5.790 -1.425 -3.978 1.00 83.62 92 LEU A O 1
ATOM 739 N N . LEU A 1 93 ? -6.917 -1.101 -2.063 1.00 83.38 93 LEU A N 1
ATOM 740 C CA . LEU A 1 93 ? -6.326 -2.238 -1.352 1.00 83.38 93 LEU A CA 1
ATOM 741 C C . LEU A 1 93 ? -6.640 -3.570 -2.035 1.00 83.38 93 LEU A C 1
ATOM 743 O O . LEU A 1 93 ? -5.736 -4.377 -2.221 1.00 83.38 93 LEU A O 1
ATOM 747 N N . LEU A 1 94 ? -7.877 -3.764 -2.501 1.00 83.06 94 LEU A N 1
ATOM 748 C CA . LEU A 1 94 ? -8.251 -4.951 -3.278 1.00 83.06 94 LEU A CA 1
ATOM 749 C C . LEU A 1 94 ? -7.449 -5.058 -4.581 1.00 83.06 94 LEU A C 1
ATOM 751 O O . LEU A 1 94 ? -6.920 -6.121 -4.892 1.00 83.06 94 LEU A O 1
ATOM 755 N N . LYS A 1 95 ? -7.296 -3.951 -5.322 1.00 83.38 95 LYS A N 1
ATOM 756 C CA . LYS A 1 95 ? -6.449 -3.914 -6.526 1.00 83.38 95 LYS A CA 1
ATOM 757 C C . LYS A 1 95 ? -4.986 -4.200 -6.202 1.00 83.38 95 LYS A C 1
ATOM 759 O O . LYS A 1 95 ? -4.313 -4.854 -6.991 1.00 83.38 95 LYS A O 1
ATOM 764 N N . LEU A 1 96 ? -4.488 -3.706 -5.069 1.00 80.69 96 LEU A N 1
ATOM 765 C CA . LEU A 1 96 ? -3.119 -3.953 -4.631 1.00 80.69 96 LEU A CA 1
ATOM 766 C C . LEU A 1 96 ? -2.891 -5.425 -4.299 1.00 80.69 96 LEU A C 1
ATOM 768 O O . LEU A 1 96 ? -1.903 -5.987 -4.766 1.00 80.69 96 LEU A O 1
ATOM 772 N N . ALA A 1 97 ? -3.810 -6.039 -3.557 1.00 79.88 97 ALA A N 1
ATOM 773 C CA . ALA A 1 97 ? -3.762 -7.457 -3.230 1.00 79.88 97 ALA A CA 1
ATOM 774 C C . ALA A 1 97 ? -3.836 -8.331 -4.495 1.00 79.88 97 ALA A C 1
ATOM 776 O O . ALA A 1 97 ? -3.026 -9.239 -4.663 1.00 79.88 97 ALA A O 1
ATOM 777 N N . ASP A 1 98 ? -4.728 -8.008 -5.437 1.00 79.06 98 ASP A N 1
ATOM 778 C CA . ASP A 1 98 ? -4.863 -8.736 -6.707 1.00 79.06 98 ASP A CA 1
ATOM 779 C C . ASP A 1 98 ? -3.612 -8.606 -7.601 1.00 79.06 98 ASP A C 1
ATOM 781 O O . ASP A 1 98 ? -3.067 -9.598 -8.096 1.00 79.06 98 ASP A O 1
ATOM 785 N N . GLN A 1 99 ? -3.091 -7.385 -7.772 1.00 75.25 99 GLN A N 1
ATOM 786 C CA . GLN A 1 99 ? -1.961 -7.124 -8.672 1.00 75.25 99 GLN A CA 1
ATOM 787 C C . GLN A 1 99 ? -0.604 -7.508 -8.071 1.00 75.25 99 GLN A C 1
ATOM 789 O O . GLN A 1 99 ? 0.266 -8.042 -8.772 1.00 75.25 99 GLN A O 1
ATOM 794 N N . TYR A 1 100 ? -0.398 -7.224 -6.786 1.00 73.38 100 TYR A N 1
ATOM 795 C CA . TYR A 1 100 ? 0.907 -7.286 -6.125 1.00 73.38 100 TYR A CA 1
ATOM 796 C C . TYR A 1 100 ? 0.980 -8.319 -4.991 1.00 73.38 100 TYR A C 1
ATOM 798 O O . TYR A 1 100 ? 2.066 -8.541 -4.450 1.00 73.38 100 TYR A O 1
ATOM 806 N N . GLY A 1 101 ? -0.118 -9.016 -4.696 1.00 75.19 101 GLY A N 1
ATOM 807 C CA . GLY A 1 101 ? -0.200 -10.010 -3.628 1.00 75.19 101 GLY A CA 1
ATOM 808 C C . GLY A 1 101 ? -0.333 -9.387 -2.240 1.00 75.19 101 GLY A C 1
ATOM 809 O O . GLY A 1 101 ? -0.487 -8.173 -2.092 1.00 75.19 101 GLY A O 1
ATOM 810 N N . ASP A 1 102 ? -0.237 -10.236 -1.220 1.00 79.12 102 ASP A N 1
ATOM 811 C CA . ASP A 1 102 ? -0.396 -9.844 0.177 1.00 79.12 102 ASP A CA 1
ATOM 812 C C . ASP A 1 102 ? 0.545 -8.721 0.618 1.00 79.12 102 ASP A C 1
ATOM 814 O O . ASP A 1 102 ? 1.703 -8.617 0.199 1.00 79.12 102 ASP A O 1
ATOM 818 N N . ILE A 1 103 ? 0.039 -7.885 1.520 1.00 82.94 103 ILE A N 1
ATOM 819 C CA . ILE A 1 103 ? 0.778 -6.779 2.120 1.00 82.94 103 ILE A CA 1
ATOM 820 C C . ILE A 1 103 ? 1.428 -7.284 3.412 1.00 82.94 103 ILE A C 1
ATOM 822 O O . ILE A 1 103 ? 0.776 -7.857 4.276 1.00 82.94 103 ILE A O 1
ATOM 826 N N . LYS A 1 104 ? 2.735 -7.074 3.556 1.00 80.62 104 LYS A N 1
ATOM 827 C CA . LYS A 1 104 ? 3.537 -7.479 4.717 1.00 80.62 104 LYS A CA 1
ATOM 828 C C . LYS A 1 104 ? 4.241 -6.275 5.316 1.00 80.62 104 LYS A C 1
ATOM 830 O O . LYS A 1 104 ? 4.482 -5.282 4.640 1.00 80.62 104 LYS A O 1
ATOM 835 N N . LEU A 1 105 ? 4.648 -6.374 6.572 1.00 81.00 105 LEU A N 1
ATOM 836 C CA . LEU A 1 105 ? 5.486 -5.353 7.198 1.00 81.00 105 LEU A CA 1
ATOM 837 C C . LEU A 1 105 ? 6.839 -5.267 6.473 1.00 81.00 105 LEU A C 1
ATOM 839 O O . LEU A 1 105 ? 7.483 -6.285 6.183 1.00 81.00 105 LEU A O 1
ATOM 843 N N . LYS A 1 106 ? 7.268 -4.048 6.131 1.00 73.88 106 LYS A N 1
ATOM 844 C CA . LYS A 1 106 ? 8.541 -3.845 5.431 1.00 73.88 106 LYS A CA 1
ATOM 845 C C . LYS A 1 106 ? 9.722 -3.993 6.383 1.00 73.88 106 LYS A C 1
ATOM 847 O O . LYS A 1 106 ? 10.692 -4.653 5.996 1.00 73.88 106 LYS A O 1
ATOM 852 N N . GLY A 1 107 ? 9.600 -3.439 7.590 1.00 71.81 107 GLY A N 1
ATOM 853 C CA . GLY A 1 107 ? 10.642 -3.393 8.613 1.00 71.81 107 GLY A CA 1
ATOM 854 C C . GLY A 1 107 ? 10.081 -3.322 10.036 1.00 71.81 107 GLY A C 1
ATOM 855 O O . GLY A 1 107 ? 9.036 -3.901 10.326 1.00 71.81 107 GLY A O 1
ATOM 856 N N . ARG A 1 108 ? 10.814 -2.642 10.929 1.00 68.50 108 ARG A N 1
ATOM 857 C CA . ARG A 1 108 ? 10.401 -2.408 12.327 1.00 68.50 108 ARG A CA 1
ATOM 858 C C . ARG A 1 108 ? 9.403 -1.258 12.469 1.00 68.50 108 ARG A C 1
ATOM 860 O O . ARG A 1 108 ? 8.744 -1.176 13.502 1.00 68.50 108 ARG A O 1
ATOM 867 N N . ASP A 1 109 ? 9.305 -0.415 11.447 1.00 73.19 109 ASP A N 1
ATOM 868 C CA . ASP A 1 109 ? 8.411 0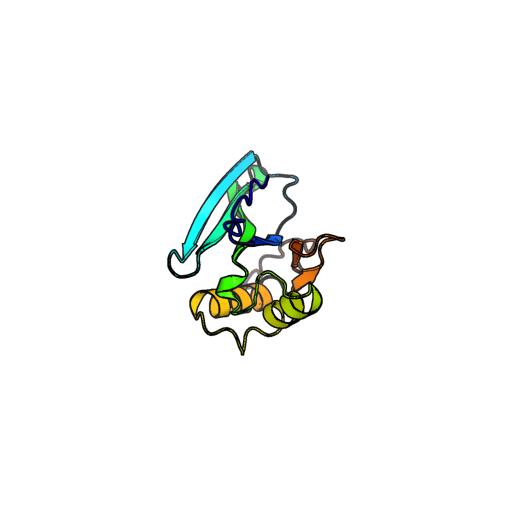.731 11.430 1.00 73.19 109 ASP A CA 1
ATOM 869 C C . ASP A 1 109 ? 6.939 0.298 11.326 1.00 73.19 109 ASP A C 1
ATOM 871 O O . ASP A 1 109 ? 6.595 -0.628 10.586 1.00 73.19 109 ASP A O 1
ATOM 875 N N . ARG A 1 110 ? 6.070 0.952 12.104 1.00 72.56 110 ARG A N 1
ATOM 876 C CA . ARG A 1 110 ? 4.632 0.645 12.183 1.00 72.56 110 ARG A CA 1
ATOM 877 C C . ARG A 1 110 ? 3.864 1.109 10.943 1.00 72.56 110 ARG A C 1
ATOM 879 O O . ARG A 1 110 ? 2.768 0.605 10.695 1.00 72.56 110 ARG A O 1
ATOM 886 N N . LEU A 1 111 ? 4.419 2.042 10.178 1.00 78.56 111 LEU A N 1
ATOM 887 C CA . LEU A 1 111 ? 3.758 2.701 9.055 1.00 78.56 111 LEU A CA 1
ATOM 888 C C . LEU A 1 111 ? 4.305 2.240 7.701 1.00 78.56 111 LEU A C 1
ATOM 890 O O . LEU A 1 111 ? 3.736 2.581 6.666 1.00 78.56 111 LEU A O 1
ATOM 894 N N . GLU A 1 112 ? 5.365 1.431 7.681 1.00 81.38 112 GLU A N 1
ATOM 895 C CA . GLU A 1 112 ? 5.955 0.920 6.448 1.00 81.38 112 GLU A CA 1
ATOM 896 C C . GLU A 1 112 ? 5.559 -0.530 6.139 1.00 81.38 112 GLU A C 1
ATOM 898 O O . GLU A 1 112 ? 5.958 -1.495 6.803 1.00 81.38 112 GLU A O 1
ATOM 903 N N . TYR A 1 113 ? 4.874 -0.704 5.014 1.00 83.88 113 TYR A N 1
ATOM 904 C CA . TYR A 1 113 ? 4.431 -1.998 4.508 1.00 83.88 113 TYR A CA 1
ATOM 905 C C . TYR A 1 113 ? 4.990 -2.233 3.109 1.00 83.88 113 TYR A C 1
ATOM 907 O O . TYR A 1 113 ? 5.313 -1.302 2.385 1.00 83.88 113 TYR A O 1
ATOM 915 N N . LYS A 1 114 ? 5.134 -3.486 2.700 1.00 82.06 114 LYS A N 1
ATOM 916 C CA . LYS A 1 114 ? 5.571 -3.888 1.364 1.00 82.06 114 LYS A CA 1
ATOM 917 C C . LYS A 1 114 ? 4.653 -4.971 0.829 1.00 82.06 114 LYS A C 1
ATOM 919 O O . LYS A 1 114 ? 4.215 -5.836 1.578 1.00 82.06 114 LYS A O 1
ATOM 924 N N . THR A 1 115 ? 4.396 -4.954 -0.465 1.00 80.56 115 THR A N 1
ATOM 925 C CA . THR A 1 115 ? 3.667 -6.046 -1.124 1.00 80.56 115 THR A CA 1
ATOM 926 C C . THR A 1 115 ? 4.565 -7.271 -1.306 1.00 80.56 115 THR A C 1
ATOM 928 O O . THR A 1 115 ? 5.790 -7.162 -1.392 1.00 80.56 115 THR A O 1
ATOM 931 N N . GLU A 1 116 ? 3.985 -8.465 -1.375 1.00 71.06 116 GLU A N 1
ATOM 932 C CA . GLU A 1 116 ? 4.737 -9.708 -1.554 1.00 71.06 116 GLU A CA 1
ATOM 933 C C . GLU A 1 116 ? 5.489 -9.736 -2.895 1.00 71.06 116 GLU A C 1
ATOM 935 O O . GLU A 1 116 ? 6.622 -10.223 -2.982 1.00 71.06 116 GLU A O 1
ATOM 940 N N . ARG A 1 117 ? 4.918 -9.127 -3.943 1.00 63.50 117 ARG A N 1
ATOM 941 C CA . ARG A 1 117 ? 5.589 -8.973 -5.239 1.00 63.50 117 ARG A CA 1
ATOM 942 C C . ARG A 1 117 ? 6.628 -7.854 -5.294 1.00 63.50 117 ARG A C 1
ATOM 944 O O . ARG A 1 117 ? 7.198 -7.657 -6.364 1.00 63.50 117 ARG A O 1
ATOM 951 N N . PHE A 1 118 ? 6.983 -7.221 -4.172 1.00 58.97 118 PHE A N 1
ATOM 952 C CA . PHE A 1 118 ? 8.023 -6.185 -4.106 1.00 58.97 118 PHE A CA 1
ATOM 953 C C . PHE A 1 118 ? 9.360 -6.592 -4.755 1.00 58.97 118 PHE A C 1
ATOM 955 O O . PHE A 1 118 ? 10.046 -5.758 -5.341 1.00 58.97 118 PHE A O 1
ATOM 962 N N . LYS A 1 119 ? 9.708 -7.889 -4.720 1.00 50.72 119 LYS A N 1
ATOM 963 C CA . LYS A 1 119 ? 10.910 -8.452 -5.371 1.00 50.72 119 LYS A CA 1
ATOM 964 C C . LYS A 1 119 ? 10.637 -9.289 -6.624 1.00 50.72 119 LYS A C 1
ATOM 966 O O . LYS A 1 119 ? 11.580 -9.783 -7.246 1.00 50.72 119 LYS A O 1
ATOM 971 N N . LYS A 1 120 ? 9.378 -9.523 -6.998 1.00 49.31 120 LYS A N 1
ATOM 972 C CA . LYS A 1 120 ? 9.067 -10.430 -8.110 1.00 49.31 120 LYS A CA 1
ATOM 973 C C . LYS A 1 120 ? 9.253 -9.657 -9.413 1.00 49.31 120 LYS A C 1
ATOM 975 O O . LYS A 1 120 ? 8.531 -8.696 -9.658 1.00 49.31 120 LYS A O 1
ATOM 980 N N . LYS A 1 121 ? 10.217 -10.080 -10.247 1.00 44.75 121 LYS A N 1
ATOM 981 C CA . LYS A 1 121 ? 10.369 -9.581 -11.626 1.00 44.75 121 LYS A CA 1
ATOM 982 C C . LYS A 1 121 ? 8.985 -9.534 -12.269 1.00 44.75 121 LYS A C 1
ATOM 984 O O . LYS A 1 121 ? 8.294 -10.557 -12.276 1.00 44.75 121 LYS A O 1
ATOM 989 N N . TRP A 1 122 ? 8.593 -8.365 -12.770 1.00 45.28 122 TRP A N 1
ATOM 990 C CA . TRP A 1 122 ? 7.354 -8.179 -13.514 1.00 45.28 122 TRP A CA 1
ATOM 991 C C . TRP A 1 122 ? 7.386 -9.124 -14.718 1.00 45.28 122 TRP A C 1
ATOM 993 O O . TRP A 1 122 ? 7.962 -8.820 -15.757 1.00 45.28 122 TRP A O 1
ATOM 1003 N N . LYS A 1 123 ? 6.814 -10.321 -14.584 1.00 44.91 123 LYS A N 1
ATOM 1004 C CA . LYS A 1 123 ? 6.480 -11.121 -15.753 1.00 44.91 123 LYS A CA 1
ATOM 1005 C C . LYS A 1 123 ? 5.216 -10.480 -16.290 1.00 44.91 123 LYS A C 1
ATOM 1007 O O . LYS A 1 123 ? 4.145 -10.699 -15.724 1.00 44.91 123 LYS A O 1
ATOM 1012 N N . MET A 1 124 ? 5.351 -9.654 -17.335 1.00 47.59 124 MET A N 1
ATOM 1013 C CA . MET A 1 124 ? 4.205 -9.327 -18.179 1.00 47.59 124 MET A CA 1
ATOM 1014 C C . MET A 1 124 ? 3.533 -10.663 -18.451 1.00 47.59 124 MET A C 1
ATOM 1016 O O . MET A 1 124 ? 4.182 -11.600 -18.922 1.00 47.59 124 MET A O 1
ATOM 1020 N N . LYS A 1 125 ? 2.260 -10.786 -18.083 1.00 45.19 125 LYS A N 1
ATOM 1021 C CA . LYS A 1 125 ? 1.450 -11.887 -18.576 1.00 45.19 125 LYS A CA 1
ATOM 1022 C C . LYS A 1 125 ? 1.333 -11.587 -20.067 1.00 45.19 125 LYS A C 1
ATOM 1024 O O . LYS A 1 125 ? 0.457 -10.830 -20.470 1.00 45.19 125 LYS A O 1
ATOM 1029 N N . THR A 1 126 ? 2.281 -12.071 -20.868 1.00 48.66 126 THR A N 1
ATOM 1030 C CA . THR A 1 126 ? 2.119 -12.165 -22.310 1.00 48.66 126 THR A CA 1
ATOM 1031 C C . THR A 1 126 ? 0.855 -12.986 -22.465 1.00 48.66 126 THR A C 1
ATOM 1033 O O . THR A 1 126 ? 0.858 -14.198 -22.249 1.00 48.66 126 THR A O 1
ATOM 1036 N N . ARG A 1 127 ? -0.272 -12.315 -22.726 1.00 41.56 127 ARG A N 1
ATOM 1037 C CA . ARG A 1 127 ? -1.417 -12.989 -23.312 1.00 41.56 127 ARG A CA 1
ATOM 1038 C C . ARG A 1 127 ? -0.850 -13.546 -24.607 1.00 41.56 127 ARG A C 1
ATOM 1040 O O . ARG A 1 127 ? -0.601 -12.789 -25.538 1.00 41.56 127 ARG A O 1
ATOM 1047 N N . ARG A 1 128 ? -0.540 -14.845 -24.627 1.00 47.31 128 ARG A N 1
ATOM 1048 C CA . ARG A 1 128 ? -0.476 -15.573 -25.885 1.00 47.31 128 ARG A CA 1
ATOM 1049 C C . ARG A 1 128 ? -1.873 -15.399 -26.460 1.00 47.31 128 ARG A C 1
ATOM 1051 O O . ARG A 1 128 ? -2.809 -16.037 -25.990 1.00 47.31 128 ARG A O 1
ATOM 1058 N N . VAL A 1 129 ? -2.019 -14.440 -27.368 1.00 49.47 129 VAL A N 1
ATOM 1059 C CA . VAL A 1 129 ? -3.110 -14.438 -28.332 1.00 49.47 129 VAL A CA 1
ATOM 1060 C C . VAL A 1 129 ? -2.812 -15.664 -29.185 1.00 49.47 129 VAL A C 1
ATOM 1062 O O . VAL A 1 129 ? -1.977 -15.628 -30.079 1.00 49.47 129 VAL A O 1
ATOM 1065 N N . GLY A 1 130 ? -3.323 -16.803 -28.730 1.00 49.53 130 GLY A N 1
ATOM 1066 C CA . GLY A 1 130 ? -3.292 -18.055 -29.455 1.00 49.53 130 GLY A CA 1
ATOM 1067 C C . GLY A 1 130 ? -4.624 -18.203 -30.165 1.00 49.53 130 GLY A C 1
ATOM 1068 O O . GLY A 1 130 ? -5.657 -18.161 -29.501 1.00 49.53 130 GLY A O 1
ATOM 1069 N N . GLY A 1 131 ? -4.548 -18.395 -31.480 1.00 49.69 131 GLY A N 1
ATOM 1070 C CA . GLY A 1 131 ? -5.642 -18.838 -32.339 1.00 49.69 131 GLY A CA 1
ATOM 1071 C C . GLY A 1 131 ? -6.469 -17.692 -32.903 1.00 49.69 131 GLY A C 1
ATOM 1072 O O . GLY A 1 131 ? -7.258 -17.096 -32.176 1.00 49.69 131 GLY A O 1
ATOM 1073 N N . VAL A 1 132 ? -6.298 -17.394 -34.192 1.00 42.97 132 VAL A N 1
ATOM 1074 C CA . VAL A 1 132 ? -6.991 -18.125 -35.270 1.00 42.97 132 VAL A CA 1
ATOM 1075 C C . VAL A 1 132 ? -6.029 -18.274 -36.442 1.00 42.97 132 VAL A C 1
ATOM 1077 O O . VAL A 1 132 ? -5.289 -17.298 -36.695 1.00 42.97 132 VAL A O 1
#

Radius of gyration: 17.32 Å; Cα contacts (8 Å, |Δi|>4): 220; chains: 1; bounding box: 33×46×68 Å

Foldseek 3Di:
DDDPPPCPPPQDKFKEFEEDCVQFDDWDWDQPDPPFRKIWIWGQRPVVRDIHTGIIIGGPVQLVDDPPDFLVRVLCCLQPVPPGPNPVSSVVSVVCCVPQNHWAAPDPDSRYIYGPNRPPDPPPPPPPPDDD

Sequence (132 aa):
MSEKEKNEAEPTYITIFIHEPKQMSETKNNIVSRSSGIVRVRGFHKKEKSWLTLSYMIPISSLGLEESADKKQILDRLLNPAPILNKDTKSLLLKLADQYGDIKLKGRDRLEYKTERFKKKWKMKTRRVGGV

Solvent-accessible surface area (backbone atoms only — not comparable to full-atom values): 7765 Å² total; per-residue (Å²): 137,85,82,80,72,76,79,73,73,70,79,54,58,33,38,40,35,42,40,72,73,89,66,51,81,46,77,47,81,39,78,75,34,83,94,49,58,27,33,36,33,28,27,35,27,71,92,75,75,40,81,42,63,31,30,38,35,37,32,38,65,40,56,74,45,60,91,82,55,49,53,65,58,51,47,48,45,63,72,46,41,81,82,30,81,39,64,67,54,31,52,50,44,51,51,42,38,73,77,33,35,59,76,41,74,60,62,91,54,74,44,38,29,24,27,65,38,39,80,54,78,84,70,74,80,72,74,75,87,71,84,134

Nearest PDB structures (foldseek):
  4dx9-assembly6_K  TM=5.638E-01  e=1.956E+00  Homo sapiens
  4c0f-assembly2_D  TM=3.236E-01  e=8.708E-01  Homo sapiens
  4v6a-assembly2_CV  TM=3.704E-01  e=1.727E+00  Thermus thermophilus HB8
  3lzb-assembly2_B  TM=3.846E-01  e=2.842E+00  Homo sapiens

Mean predicted aligned error: 11.25 Å

pLDDT: mean 71.44, std 13.73, range [36.75, 85.69]

Secondary structure (DSSP, 8-state):
-----------PEEEEE-S-GGGEEEEEEEEEETTTTEEEEEEEETTTTEEEEEEEEEEGGGGT--TT--HHHHHHHHH--TT---HHHHHHHHHHHHHH--EEE-SS-SSEEEEGGGGS------------